Protein AF-A0A5J4VWN2-F1 (afdb_monomer)

Organism: NCBI:txid222440

Solvent-accessible surface area (backbone atoms only — not comparable to full-atom values): 5714 Å² total; per-residue (Å²): 136,84,78,81,80,77,84,80,82,57,85,84,65,76,55,65,50,55,50,52,52,50,53,38,63,65,41,84,50,75,90,70,28,59,50,73,75,60,53,69,70,38,67,34,78,76,36,72,64,52,60,68,70,53,48,69,69,56,49,65,56,44,49,54,55,55,49,51,49,54,53,55,68,72,55,79,71,84,75,96,68,91,82,79,92,79,131

InterPro domains:
  IPR011009 Protein kinase-like domain superfamily [SSF56112] (6-48)

Foldseek 3Di:
DDPQDADDDDPVDPDPQVVVLCRLCPHPPPVSRDDPVVSCPGCCVVDVVVVVVQDPVNVVVVCVVVVVVVVVVVPPDDDPDDDDDDD

Nearest PDB structures (foldseek):
  6qft-assembly1_A  TM=8.140E-01  e=3.605E+00  Homo sapiens
  6qhr-assembly1_A  TM=7.088E-01  e=3.605E+00  Homo sapiens
  8uso-assembly1_A  TM=4.799E-01  e=1.488E+00  Homo sapiens
  2x7f-assembly2_B  TM=5.741E-01  e=2.939E+00  Homo sapiens
  2x7f-assembly3_C  TM=5.738E-01  e=4.422E+00  Homo sapiens

Radius of gyration: 20.68 Å; Cα contacts (8 Å, |Δi|>4): 32; chains: 1; bounding box: 41×47×56 Å

Sequence (87 aa):
MNRTKFIERPPVIKDNHLWDLLSQLLDFDPNKRITSDQALQQPYFSSHEAISDISKEQLDHTSLAAIAQLERDSKGSNDIKSQPLHL

pLDDT: mean 73.88, std 18.61, range [38.31, 94.31]

Mean predicted aligned error: 13.63 Å

Structure (mmCIF, N/CA/C/O backbone):
data_AF-A0A5J4VWN2-F1
#
_entry.id   AF-A0A5J4VWN2-F1
#
loop_
_atom_site.group_PDB
_atom_site.id
_atom_site.type_symbol
_atom_site.label_atom_id
_atom_site.label_alt_id
_atom_site.label_comp_id
_atom_site.label_asym_id
_atom_site.label_entity_id
_atom_site.label_seq_id
_atom_site.pdbx_PDB_ins_code
_atom_site.Cartn_x
_atom_site.Cartn_y
_atom_site.Cartn_z
_atom_site.occupancy
_atom_site.B_iso_or_equiv
_atom_site.auth_seq_id
_atom_site.auth_comp_id
_atom_site.auth_asym_id
_atom_site.auth_atom_id
_atom_site.pdbx_PDB_model_num
ATOM 1 N N . MET A 1 1 ? -19.449 -4.593 19.601 1.00 39.34 1 MET A N 1
ATOM 2 C CA . MET A 1 1 ? -18.327 -5.440 19.142 1.00 39.34 1 MET A CA 1
ATOM 3 C C . MET A 1 1 ? -18.007 -5.079 17.702 1.00 39.34 1 MET A C 1
ATOM 5 O O . MET A 1 1 ? -18.739 -5.434 16.789 1.00 39.34 1 MET A O 1
ATOM 9 N N . ASN A 1 2 ? -16.963 -4.291 17.510 1.00 53.84 2 ASN A N 1
ATOM 10 C CA . ASN A 1 2 ? -16.451 -3.843 16.225 1.00 53.84 2 ASN A CA 1
ATOM 11 C C . ASN A 1 2 ? -15.633 -4.997 15.629 1.00 53.84 2 ASN A C 1
ATOM 13 O O . ASN A 1 2 ? -14.542 -5.289 16.105 1.00 53.84 2 ASN A O 1
ATOM 17 N N . ARG A 1 3 ? -16.190 -5.687 14.623 1.00 59.84 3 ARG A N 1
ATOM 18 C CA . ARG A 1 3 ? -15.456 -6.678 13.822 1.00 59.84 3 ARG A CA 1
ATOM 19 C C . ARG A 1 3 ? -14.286 -5.963 13.150 1.00 59.84 3 ARG A C 1
ATOM 21 O O . ARG A 1 3 ? -14.510 -5.121 12.281 1.00 59.84 3 ARG A O 1
ATOM 28 N N . THR A 1 4 ? -13.064 -6.282 13.557 1.00 63.00 4 THR A N 1
ATOM 29 C CA . THR A 1 4 ? -11.858 -5.903 12.823 1.00 63.00 4 THR A CA 1
ATOM 30 C C . THR A 1 4 ? -11.942 -6.549 11.446 1.00 63.00 4 THR A C 1
ATOM 32 O O . THR A 1 4 ? -11.967 -7.771 11.315 1.00 63.00 4 THR A O 1
ATOM 35 N N . LYS A 1 5 ? -12.098 -5.723 10.411 1.00 79.00 5 LYS A N 1
ATOM 36 C CA . LYS A 1 5 ? -12.036 -6.188 9.027 1.00 79.00 5 LYS A CA 1
ATOM 37 C C . LYS A 1 5 ? -10.559 -6.398 8.707 1.00 79.00 5 LYS A C 1
ATOM 39 O O . LYS A 1 5 ? -9.759 -5.504 8.956 1.00 79.00 5 LYS A O 1
ATOM 44 N N . PHE A 1 6 ? -10.207 -7.574 8.209 1.00 79.38 6 PHE A N 1
ATOM 45 C CA . PHE A 1 6 ? -8.866 -7.885 7.727 1.00 79.38 6 PHE A CA 1
ATOM 46 C C . PHE A 1 6 ? -8.985 -8.536 6.353 1.00 79.38 6 PHE A C 1
ATOM 48 O O . PHE A 1 6 ? -10.012 -9.136 6.030 1.00 79.38 6 PHE A O 1
ATOM 55 N N . ILE A 1 7 ? -7.951 -8.367 5.537 1.00 88.56 7 ILE A N 1
ATOM 56 C CA . ILE A 1 7 ? -7.849 -9.015 4.234 1.00 88.56 7 ILE A CA 1
ATOM 57 C C . ILE A 1 7 ? -6.989 -10.257 4.439 1.00 88.56 7 ILE A C 1
ATOM 59 O O . ILE A 1 7 ? -5.859 -10.160 4.912 1.00 88.56 7 ILE A O 1
ATOM 63 N N . GLU A 1 8 ? -7.534 -11.430 4.129 1.00 90.88 8 GLU A N 1
ATOM 64 C CA . GLU A 1 8 ? -6.747 -12.661 4.118 1.00 90.88 8 GLU A CA 1
ATOM 65 C C . GLU A 1 8 ? -5.810 -12.662 2.915 1.00 90.88 8 GLU A C 1
ATOM 67 O O . GLU A 1 8 ? -6.219 -12.329 1.801 1.00 90.88 8 GLU A O 1
ATOM 72 N N . ARG A 1 9 ? -4.552 -13.052 3.141 1.00 93.19 9 ARG A N 1
ATOM 73 C CA . ARG A 1 9 ? -3.549 -13.148 2.083 1.00 93.19 9 ARG A CA 1
ATOM 74 C C . ARG A 1 9 ? -3.961 -14.201 1.057 1.00 93.19 9 ARG A C 1
ATOM 76 O O . ARG A 1 9 ? -4.017 -15.383 1.405 1.00 93.19 9 ARG A O 1
ATOM 83 N N . PRO A 1 10 ? -4.168 -13.827 -0.216 1.00 92.62 10 PRO A N 1
ATOM 84 C CA . PRO A 1 10 ? -4.420 -14.801 -1.263 1.00 92.62 10 PRO A CA 1
ATOM 85 C C . PRO A 1 10 ? -3.205 -15.725 -1.452 1.00 92.62 10 PRO A C 1
ATOM 87 O O . PRO A 1 10 ? -2.076 -15.231 -1.511 1.00 92.62 10 PRO A O 1
ATOM 90 N N . PRO A 1 11 ? -3.397 -17.044 -1.641 1.00 92.88 11 PRO A N 1
ATOM 91 C CA . PRO A 1 11 ? -2.293 -18.000 -1.785 1.00 92.88 11 PRO A CA 1
ATOM 92 C C . PRO A 1 11 ? -1.453 -17.787 -3.056 1.00 92.88 11 PRO A C 1
ATOM 94 O O . PRO A 1 11 ? -0.344 -18.307 -3.160 1.00 92.88 11 PRO A O 1
ATOM 97 N N . VAL A 1 12 ? -1.964 -17.017 -4.025 1.00 92.56 12 VAL A N 1
ATOM 98 C CA . VAL A 1 12 ? -1.225 -16.620 -5.233 1.00 92.56 12 VAL 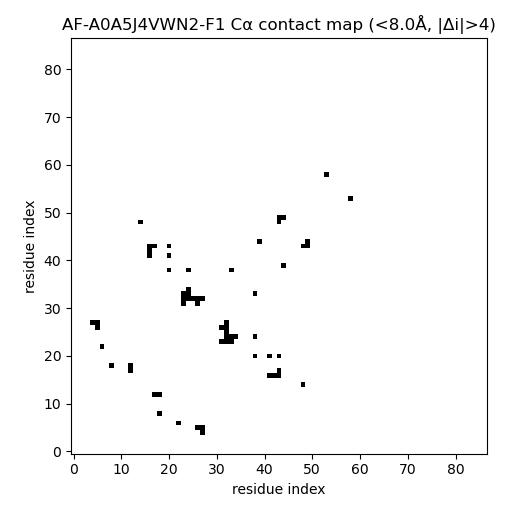A CA 1
ATOM 99 C C . VAL A 1 12 ? -0.085 -15.643 -4.924 1.00 92.56 12 VAL A C 1
ATOM 101 O O . VAL A 1 12 ? 0.936 -15.661 -5.607 1.00 92.56 12 VAL A O 1
ATOM 104 N N . ILE A 1 13 ? -0.214 -14.830 -3.869 1.00 90.44 13 ILE A N 1
ATOM 105 C CA . ILE A 1 13 ? 0.808 -13.857 -3.479 1.00 90.44 13 ILE A CA 1
ATOM 106 C C . ILE A 1 13 ? 1.842 -14.572 -2.613 1.00 90.44 13 ILE A C 1
ATOM 108 O O . ILE A 1 13 ? 1.612 -14.800 -1.426 1.00 90.44 13 ILE A O 1
ATOM 112 N N . LYS A 1 14 ? 2.992 -14.925 -3.190 1.00 89.62 14 LYS A N 1
ATOM 113 C CA . LYS A 1 14 ? 4.098 -15.603 -2.480 1.00 89.62 14 LYS A CA 1
ATOM 114 C C . LYS A 1 14 ? 5.132 -14.639 -1.904 1.00 89.62 14 LYS A C 1
ATOM 116 O O . LYS A 1 14 ? 5.743 -14.955 -0.887 1.00 89.62 14 LYS A O 1
ATOM 121 N N . ASP A 1 15 ? 5.266 -13.459 -2.497 1.00 89.06 15 ASP A N 1
ATOM 122 C CA . ASP A 1 15 ? 6.189 -12.436 -2.022 1.00 89.06 15 ASP A CA 1
ATOM 123 C C . ASP A 1 15 ? 5.674 -11.778 -0.729 1.00 89.06 15 ASP A C 1
ATOM 125 O O . ASP A 1 15 ? 4.512 -11.373 -0.627 1.00 89.06 15 ASP A O 1
ATOM 129 N N . ASN A 1 16 ? 6.534 -11.729 0.289 1.00 91.31 16 ASN A N 1
ATOM 130 C CA . ASN A 1 16 ? 6.188 -11.172 1.595 1.00 91.31 16 ASN A CA 1
ATOM 131 C C . ASN A 1 16 ? 6.210 -9.640 1.602 1.00 91.31 16 ASN A C 1
ATOM 133 O O . ASN A 1 16 ? 5.380 -9.048 2.283 1.00 91.31 16 ASN A O 1
ATOM 137 N N . HIS A 1 17 ? 7.111 -9.009 0.848 1.00 91.62 17 HIS A N 1
ATOM 138 C CA . HIS A 1 17 ? 7.211 -7.552 0.759 1.00 91.62 17 HIS A CA 1
ATOM 139 C C . HIS A 1 17 ? 6.018 -6.961 -0.001 1.00 91.62 17 HIS A C 1
ATOM 141 O O . HIS A 1 17 ? 5.461 -5.950 0.420 1.00 91.62 17 HIS A O 1
ATOM 147 N N . LEU A 1 18 ? 5.572 -7.627 -1.069 1.00 91.81 18 LEU A N 1
ATOM 148 C CA . LEU A 1 18 ? 4.358 -7.287 -1.804 1.00 91.81 18 LEU A CA 1
ATOM 149 C C . LEU A 1 18 ? 3.136 -7.358 -0.891 1.00 91.81 18 LEU A C 1
ATOM 151 O O . LEU A 1 18 ? 2.323 -6.436 -0.853 1.00 91.81 18 LEU A O 1
ATOM 155 N N . TRP A 1 19 ? 2.997 -8.455 -0.143 1.00 94.19 19 TRP A N 1
ATOM 156 C CA . TRP A 1 19 ? 1.866 -8.603 0.764 1.00 94.19 19 TRP A CA 1
ATOM 157 C C . TRP A 1 19 ? 1.882 -7.563 1.889 1.00 94.19 19 TRP A C 1
ATOM 159 O O . TRP A 1 19 ? 0.829 -7.026 2.235 1.00 94.19 19 TRP A O 1
ATOM 169 N N . ASP A 1 20 ? 3.056 -7.267 2.443 1.00 92.94 20 ASP A N 1
ATOM 170 C CA . ASP A 1 20 ? 3.211 -6.261 3.492 1.00 92.94 20 ASP A CA 1
ATOM 171 C C . ASP A 1 20 ? 2.812 -4.861 2.994 1.00 92.94 20 ASP A C 1
ATOM 173 O O . ASP A 1 20 ? 1.992 -4.188 3.624 1.00 92.94 20 ASP A O 1
ATOM 177 N N . LEU A 1 21 ? 3.267 -4.480 1.794 1.00 94.06 21 LEU A N 1
ATOM 178 C CA . LEU A 1 21 ? 2.861 -3.240 1.128 1.00 94.06 21 LEU A CA 1
ATOM 179 C C . LEU A 1 21 ? 1.338 -3.174 0.921 1.00 94.06 21 LEU A C 1
ATOM 181 O O . LEU A 1 21 ? 0.699 -2.182 1.281 1.00 94.06 21 LEU A O 1
ATOM 185 N N . LEU A 1 22 ? 0.739 -4.225 0.350 1.00 94.06 22 LEU A N 1
ATOM 186 C CA . LEU A 1 22 ? -0.704 -4.271 0.089 1.00 94.06 22 LEU A CA 1
ATOM 187 C C . LEU A 1 22 ? -1.524 -4.206 1.381 1.00 94.06 22 LEU A C 1
ATOM 189 O O . LEU A 1 22 ? -2.556 -3.536 1.413 1.00 94.06 22 LEU A O 1
ATOM 193 N N . SER A 1 23 ? -1.058 -4.860 2.4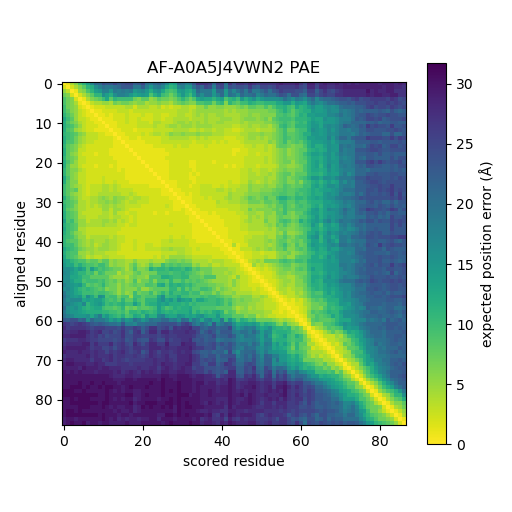46 1.00 92.94 23 SER A N 1
ATOM 194 C CA . SER A 1 23 ? -1.723 -4.848 3.753 1.00 92.94 23 SER A CA 1
ATOM 195 C C . SER A 1 23 ? -1.772 -3.440 4.346 1.00 92.94 23 SER A C 1
ATOM 197 O O . SER A 1 23 ? -2.803 -3.040 4.884 1.00 92.94 23 SER A O 1
ATOM 199 N N . GLN A 1 24 ? -0.693 -2.668 4.198 1.00 92.88 24 GLN A N 1
ATOM 200 C CA . GLN A 1 24 ? -0.611 -1.286 4.678 1.00 92.88 24 GLN A CA 1
ATOM 201 C C . GLN A 1 24 ? -1.403 -0.297 3.797 1.00 92.88 24 GLN A C 1
ATOM 203 O O . GLN A 1 24 ? -2.002 0.652 4.309 1.00 92.88 24 GLN A O 1
ATOM 208 N N . LEU A 1 25 ? -1.453 -0.515 2.475 1.00 94.31 25 LEU A N 1
ATOM 209 C CA . LEU A 1 25 ? -2.237 0.310 1.539 1.00 94.31 25 LEU A CA 1
ATOM 210 C C . LEU A 1 25 ? -3.748 0.083 1.656 1.00 94.31 25 LEU A C 1
ATOM 212 O O . LEU A 1 25 ? -4.538 1.013 1.473 1.00 94.31 25 LEU A O 1
ATOM 216 N N . LEU A 1 26 ? -4.159 -1.152 1.937 1.00 92.94 26 LEU A N 1
ATOM 217 C CA . LEU A 1 26 ? -5.562 -1.558 1.997 1.00 92.94 26 LEU A CA 1
ATOM 218 C C . LEU A 1 26 ? -6.104 -1.619 3.432 1.00 92.94 26 LEU A C 1
ATOM 220 O O . LEU A 1 26 ? -7.140 -2.246 3.667 1.00 92.94 26 LEU A O 1
ATOM 224 N N . ASP A 1 27 ? -5.451 -0.940 4.383 1.00 90.88 27 ASP A N 1
ATOM 225 C CA . ASP A 1 27 ? -5.974 -0.814 5.743 1.00 90.88 27 ASP A CA 1
ATOM 226 C C . ASP A 1 27 ? -7.364 -0.142 5.717 1.00 90.88 27 ASP A C 1
ATOM 228 O O . ASP A 1 27 ? -7.623 0.837 4.995 1.00 90.88 27 ASP A O 1
ATOM 232 N N . PHE A 1 28 ? -8.287 -0.714 6.490 1.00 88.38 28 PHE A N 1
ATOM 233 C CA . PHE A 1 28 ? -9.664 -0.248 6.610 1.00 88.38 28 PHE A CA 1
ATOM 234 C C . PHE A 1 28 ? -9.782 1.020 7.457 1.00 88.38 28 PHE A C 1
ATOM 236 O O . PHE A 1 28 ? -10.770 1.739 7.299 1.00 88.38 28 PHE A O 1
ATOM 243 N N . ASP A 1 29 ? -8.821 1.284 8.346 1.00 90.12 29 ASP A N 1
ATOM 244 C CA . ASP A 1 29 ? -8.721 2.535 9.093 1.00 90.12 29 ASP A CA 1
ATOM 245 C C . ASP A 1 29 ? -7.943 3.567 8.256 1.00 90.12 29 ASP A C 1
ATOM 247 O O . ASP A 1 29 ? -6.730 3.426 8.072 1.00 90.12 29 ASP A O 1
ATOM 251 N N . PRO A 1 30 ? -8.596 4.634 7.754 1.00 89.38 30 PRO A N 1
ATOM 252 C CA . PRO A 1 30 ? -7.928 5.638 6.930 1.00 89.38 30 PRO A CA 1
ATOM 253 C C . PRO A 1 30 ? -6.769 6.338 7.642 1.00 89.38 30 PRO A C 1
ATOM 255 O O . PRO A 1 30 ? -5.862 6.816 6.972 1.00 89.38 30 PRO A O 1
ATOM 258 N N . ASN A 1 31 ? -6.781 6.389 8.979 1.00 90.69 31 ASN A N 1
ATOM 259 C CA . ASN A 1 31 ? -5.708 7.019 9.752 1.00 90.69 31 ASN A CA 1
ATOM 260 C C . ASN A 1 31 ? -4.468 6.126 9.883 1.00 90.69 31 ASN A C 1
ATOM 262 O O . ASN A 1 31 ? -3.404 6.617 10.251 1.00 90.69 31 ASN A O 1
ATOM 266 N N . LYS A 1 32 ? -4.607 4.819 9.628 1.00 90.00 32 LYS A N 1
ATOM 267 C CA . LYS A 1 32 ? -3.503 3.847 9.654 1.00 90.00 32 LYS A CA 1
ATOM 268 C C . LYS A 1 32 ? -2.976 3.513 8.267 1.00 90.00 32 LYS A C 1
ATOM 270 O O . LYS A 1 32 ? -1.878 2.980 8.152 1.00 90.00 32 LYS A O 1
ATOM 275 N N . ARG A 1 33 ? -3.749 3.833 7.227 1.00 93.94 33 ARG A N 1
ATOM 276 C CA . ARG A 1 33 ? -3.332 3.678 5.839 1.00 93.94 33 ARG A CA 1
ATOM 277 C C . ARG A 1 33 ? -2.107 4.542 5.565 1.00 93.94 33 ARG A C 1
ATOM 279 O O . ARG A 1 33 ? -2.124 5.748 5.812 1.00 93.94 33 ARG A O 1
ATOM 286 N N . ILE A 1 34 ? -1.067 3.922 5.020 1.00 94.06 34 ILE A N 1
ATOM 287 C CA . ILE A 1 34 ? 0.154 4.637 4.649 1.00 94.06 34 ILE A CA 1
ATOM 288 C C . ILE A 1 34 ? -0.113 5.636 3.519 1.00 94.06 34 ILE A C 1
ATOM 290 O O . ILE A 1 34 ? -0.969 5.418 2.655 1.00 94.06 34 ILE A O 1
ATOM 294 N N . THR A 1 35 ? 0.630 6.740 3.516 1.00 94.31 35 THR A N 1
ATOM 295 C CA . THR A 1 35 ? 0.572 7.721 2.427 1.00 94.31 35 THR A CA 1
ATOM 296 C C . THR A 1 35 ? 1.319 7.216 1.193 1.00 94.31 35 THR A C 1
ATOM 298 O O . THR A 1 35 ? 2.144 6.305 1.276 1.00 94.31 35 THR A O 1
ATOM 301 N N . SER A 1 36 ? 1.075 7.842 0.039 1.00 91.38 36 SER A N 1
ATOM 302 C CA . SER A 1 36 ? 1.805 7.524 -1.195 1.00 91.38 36 SER A CA 1
ATOM 303 C C . SER A 1 36 ? 3.321 7.674 -1.028 1.00 91.38 36 SER A C 1
ATOM 305 O O . SER A 1 36 ? 4.070 6.808 -1.469 1.00 91.38 36 SER A O 1
ATOM 307 N N . ASP A 1 37 ? 3.775 8.720 -0.331 1.00 92.56 37 ASP A N 1
ATOM 308 C CA . ASP A 1 37 ? 5.203 8.955 -0.094 1.00 92.56 37 ASP A CA 1
ATOM 309 C C . ASP A 1 37 ? 5.824 7.851 0.768 1.00 92.56 37 ASP A C 1
ATOM 311 O O . ASP A 1 37 ? 6.924 7.388 0.483 1.00 92.56 37 ASP A O 1
ATOM 315 N N . GLN A 1 38 ? 5.104 7.384 1.794 1.00 92.06 38 GLN A N 1
ATOM 316 C CA . GLN 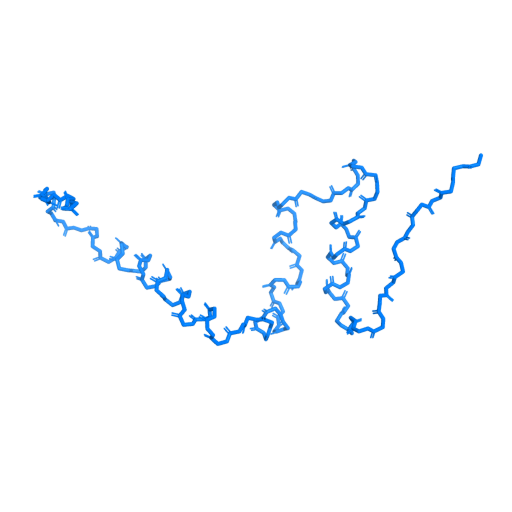A 1 38 ? 5.545 6.275 2.644 1.00 92.06 38 GLN A CA 1
ATOM 317 C C . GLN A 1 38 ? 5.546 4.941 1.892 1.00 92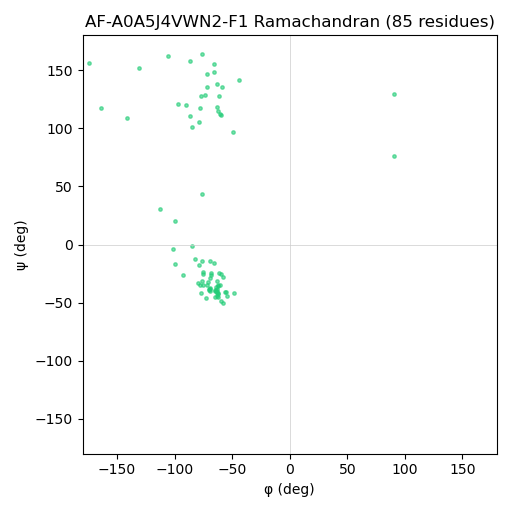.06 38 GLN A C 1
ATOM 319 O O . GLN A 1 38 ? 6.453 4.132 2.085 1.00 92.06 38 GLN A O 1
ATOM 324 N N . ALA A 1 39 ? 4.559 4.720 1.021 1.00 91.94 39 ALA A N 1
ATOM 325 C CA . ALA A 1 39 ? 4.473 3.524 0.192 1.00 91.94 39 ALA A CA 1
ATOM 326 C C . ALA A 1 39 ? 5.669 3.411 -0.760 1.00 91.94 39 ALA A C 1
ATOM 328 O O . ALA A 1 39 ? 6.246 2.335 -0.878 1.00 91.94 39 ALA A O 1
ATOM 329 N N . LEU A 1 40 ? 6.098 4.520 -1.371 1.00 88.44 40 LEU A N 1
ATOM 330 C CA . LEU A 1 40 ? 7.267 4.547 -2.259 1.00 88.44 40 LEU A CA 1
ATOM 331 C C . LEU A 1 40 ? 8.577 4.153 -1.559 1.00 88.44 40 LEU A C 1
ATOM 333 O O . LEU A 1 40 ? 9.497 3.686 -2.223 1.00 88.44 40 LEU A O 1
ATOM 337 N N . GLN A 1 41 ? 8.664 4.310 -0.235 1.00 89.19 41 GLN A N 1
ATOM 338 C CA . GLN A 1 41 ? 9.835 3.904 0.553 1.00 89.19 41 GLN A CA 1
ATOM 339 C C . GLN A 1 41 ? 9.807 2.423 0.970 1.00 89.19 41 GLN A C 1
ATOM 341 O O . GLN A 1 41 ? 10.725 1.963 1.649 1.00 89.19 41 GLN A O 1
ATOM 346 N N . GLN A 1 42 ? 8.759 1.667 0.625 1.00 90.75 42 GLN A N 1
ATOM 347 C CA . GLN A 1 42 ? 8.643 0.267 1.032 1.00 90.75 42 GLN A CA 1
ATOM 348 C C . GLN A 1 42 ? 9.635 -0.636 0.274 1.00 90.75 42 GLN A C 1
ATOM 350 O O . GLN A 1 42 ? 9.876 -0.424 -0.919 1.00 90.75 42 GLN A O 1
ATOM 355 N N . PRO A 1 43 ? 10.156 -1.704 0.915 1.00 87.88 43 PRO A N 1
ATOM 356 C CA . PRO A 1 43 ? 11.171 -2.581 0.325 1.00 87.88 43 PRO A CA 1
ATOM 357 C C . PRO A 1 43 ? 10.767 -3.236 -0.997 1.00 87.88 43 PRO A C 1
ATOM 359 O O . PRO A 1 43 ? 11.639 -3.514 -1.815 1.00 87.88 43 PRO A O 1
ATOM 362 N N . TYR A 1 44 ? 9.466 -3.455 -1.222 1.00 88.50 44 TYR A N 1
ATOM 363 C CA . TYR A 1 44 ? 8.956 -4.064 -2.453 1.00 88.50 44 TYR A CA 1
ATOM 364 C C . TYR A 1 44 ? 9.429 -3.313 -3.704 1.00 88.50 44 TYR A C 1
ATOM 366 O O . TYR A 1 44 ? 9.935 -3.934 -4.629 1.00 88.50 44 TYR A O 1
ATOM 374 N N . PHE A 1 45 ? 9.390 -1.977 -3.712 1.00 82.94 45 PHE A N 1
ATOM 375 C CA . PHE A 1 45 ? 9.824 -1.193 -4.877 1.00 82.94 45 PHE A CA 1
ATOM 376 C C . PHE A 1 45 ? 11.338 -1.239 -5.136 1.00 82.94 45 PHE A C 1
ATOM 378 O O . PHE A 1 45 ? 11.783 -0.847 -6.211 1.00 82.94 45 PHE A O 1
ATOM 385 N N . SER A 1 46 ? 12.130 -1.717 -4.171 1.00 79.50 46 SER A N 1
ATOM 386 C CA . SER A 1 46 ? 13.575 -1.943 -4.323 1.00 79.50 46 SER A CA 1
ATOM 387 C C . SER A 1 46 ? 13.930 -3.417 -4.554 1.00 79.50 46 SER A C 1
ATOM 389 O O . SER A 1 46 ? 15.109 -3.738 -4.720 1.00 79.50 46 SER A O 1
ATOM 391 N N . SER A 1 47 ? 12.951 -4.326 -4.519 1.00 77.62 47 SER A N 1
ATOM 392 C CA . SER A 1 47 ? 13.187 -5.760 -4.658 1.00 77.62 47 SER A CA 1
ATOM 393 C C . SER A 1 47 ? 13.207 -6.187 -6.130 1.00 77.62 47 SER A C 1
ATOM 395 O O . SER A 1 47 ? 12.695 -5.499 -7.017 1.00 77.62 47 SER A O 1
ATOM 397 N N . HIS A 1 48 ? 13.836 -7.330 -6.415 1.00 73.94 48 HIS A N 1
ATOM 398 C CA . HIS A 1 48 ? 13.945 -7.835 -7.789 1.00 73.94 48 HIS A CA 1
ATOM 399 C C . HIS A 1 48 ? 12.579 -8.280 -8.329 1.00 73.94 48 HIS A C 1
ATOM 401 O O . HIS A 1 48 ? 12.352 -8.257 -9.538 1.00 73.94 48 HIS A O 1
ATOM 407 N N . GLU A 1 49 ? 11.662 -8.640 -7.434 1.00 75.06 49 GLU A N 1
ATOM 408 C CA . GLU A 1 49 ? 10.298 -9.042 -7.751 1.00 75.06 49 GLU A CA 1
ATOM 409 C C . GLU A 1 49 ? 9.515 -7.899 -8.406 1.00 75.06 49 GLU A C 1
ATOM 411 O O . GLU A 1 49 ? 8.875 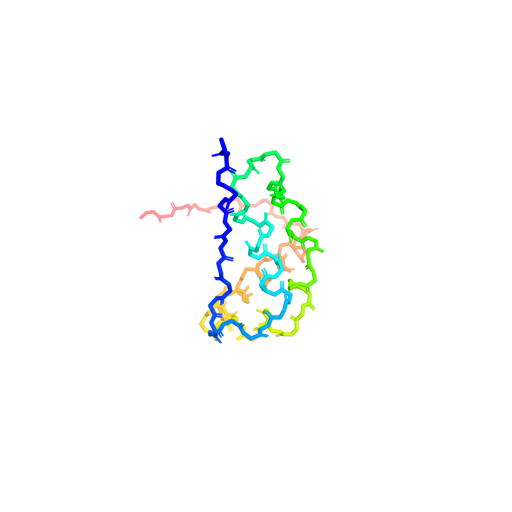-8.122 -9.433 1.00 75.06 49 GLU A O 1
ATOM 416 N N . ALA A 1 50 ? 9.662 -6.660 -7.923 1.00 74.44 50 ALA A N 1
ATOM 417 C CA . ALA A 1 50 ? 9.030 -5.502 -8.557 1.00 74.44 50 ALA A CA 1
ATOM 418 C C . ALA A 1 50 ? 9.527 -5.270 -9.990 1.00 74.44 50 ALA A C 1
ATOM 420 O O . ALA A 1 50 ? 8.749 -4.878 -10.855 1.00 74.44 50 ALA A O 1
ATOM 421 N N . ILE A 1 51 ? 10.803 -5.555 -10.267 1.00 73.00 51 ILE A N 1
ATOM 422 C CA . ILE A 1 51 ? 11.357 -5.484 -11.626 1.00 73.00 51 ILE A CA 1
ATOM 423 C C . ILE A 1 51 ? 10.792 -6.620 -12.488 1.00 73.00 51 ILE A C 1
ATOM 425 O O . ILE A 1 51 ? 10.486 -6.400 -13.657 1.00 73.00 51 ILE A O 1
ATOM 429 N N . SER A 1 52 ? 10.623 -7.821 -11.923 1.00 75.50 52 SER A N 1
ATOM 430 C CA . SER A 1 52 ? 10.047 -8.963 -12.646 1.00 75.50 52 SER A CA 1
ATOM 431 C C . SER A 1 52 ? 8.561 -8.809 -12.981 1.00 75.50 52 SER A C 1
ATOM 433 O O . SER A 1 52 ? 8.105 -9.383 -13.969 1.00 75.50 52 SER A O 1
ATOM 435 N N . ASP A 1 53 ? 7.827 -8.014 -12.200 1.00 74.81 53 ASP A N 1
ATOM 436 C CA . ASP A 1 53 ? 6.408 -7.725 -12.428 1.00 74.81 53 ASP A CA 1
ATOM 437 C C . ASP A 1 53 ? 6.189 -6.714 -13.573 1.00 74.81 53 ASP A C 1
ATOM 439 O O . ASP A 1 53 ? 5.075 -6.584 -14.089 1.00 74.81 53 ASP A O 1
ATOM 443 N N . ILE A 1 54 ? 7.244 -6.017 -14.015 1.00 76.25 54 ILE A N 1
ATOM 444 C CA . ILE A 1 54 ? 7.203 -5.130 -15.181 1.00 76.25 54 ILE A CA 1
ATOM 445 C C . ILE A 1 54 ? 7.266 -5.985 -16.447 1.00 76.25 54 ILE A C 1
ATOM 447 O O . ILE A 1 54 ? 8.257 -6.661 -16.731 1.00 76.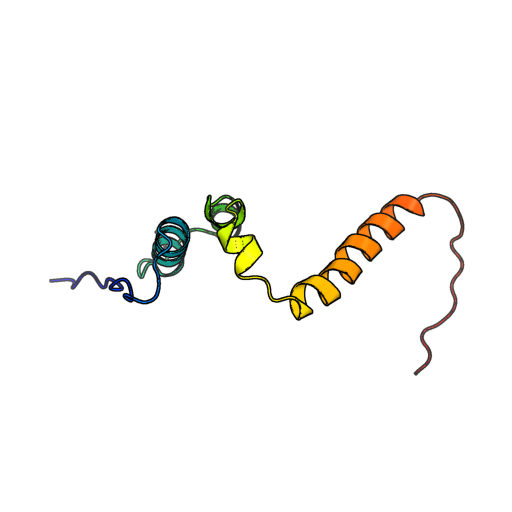25 54 ILE A O 1
ATOM 451 N N . SER A 1 55 ? 6.210 -5.931 -17.256 1.00 78.12 55 SER A N 1
ATOM 452 C CA . SER A 1 55 ? 6.203 -6.611 -18.551 1.00 78.12 55 SER A CA 1
ATOM 453 C C . SER A 1 55 ? 7.228 -6.003 -19.511 1.00 78.12 55 SER A C 1
ATOM 455 O O . SER A 1 55 ? 7.571 -4.822 -19.440 1.00 78.12 55 SER A O 1
ATOM 457 N N . LYS A 1 56 ? 7.677 -6.802 -20.483 1.00 74.81 56 LYS A N 1
ATOM 458 C CA . LYS A 1 56 ? 8.585 -6.330 -21.534 1.00 74.81 56 LYS A CA 1
ATOM 459 C C . LYS A 1 56 ? 8.019 -5.119 -22.287 1.00 74.81 56 LYS A C 1
ATOM 461 O O . LYS A 1 56 ? 8.745 -4.168 -22.528 1.00 74.81 56 LYS A O 1
ATOM 466 N N . GLU A 1 57 ? 6.720 -5.121 -22.578 1.00 78.00 57 GLU A N 1
ATOM 467 C CA . GLU A 1 57 ? 6.035 -3.998 -23.231 1.00 78.00 57 GLU A CA 1
ATOM 468 C C . GLU A 1 57 ? 6.095 -2.724 -22.375 1.00 78.00 57 GLU A C 1
ATOM 470 O O . GLU A 1 57 ? 6.395 -1.642 -22.877 1.00 78.00 57 GLU A O 1
ATOM 475 N N . GLN A 1 58 ? 5.891 -2.842 -21.059 1.00 73.50 58 GLN A N 1
ATOM 476 C CA . GLN A 1 58 ? 6.037 -1.711 -20.142 1.00 73.50 58 GLN A CA 1
ATOM 477 C C . GLN A 1 58 ? 7.481 -1.210 -20.082 1.00 73.50 58 GLN A C 1
ATOM 479 O O . GLN A 1 58 ? 7.694 0.001 -20.052 1.00 73.50 58 GLN A O 1
ATOM 484 N N . LEU A 1 59 ? 8.471 -2.104 -20.099 1.00 70.81 59 LEU A N 1
ATOM 485 C CA . LEU A 1 59 ? 9.883 -1.722 -20.134 1.00 70.81 59 LEU A CA 1
ATOM 486 C C . LEU A 1 59 ? 10.241 -0.995 -21.438 1.00 70.81 59 LEU A C 1
ATOM 488 O O . LEU A 1 59 ? 10.867 0.065 -21.394 1.00 70.81 59 LEU A O 1
ATOM 492 N N . ASP A 1 60 ? 9.788 -1.517 -22.578 1.00 70.38 60 ASP A N 1
ATOM 493 C CA . ASP A 1 60 ? 10.019 -0.937 -23.904 1.00 70.38 60 ASP A CA 1
ATOM 494 C C . ASP A 1 60 ? 9.412 0.480 -24.004 1.00 70.38 60 ASP A C 1
ATOM 496 O O . ASP A 1 60 ? 10.013 1.383 -24.589 1.00 70.38 60 ASP A O 1
ATOM 500 N N . HIS A 1 61 ? 8.271 0.720 -23.348 1.00 65.38 61 HIS A N 1
ATOM 501 C CA . HIS A 1 61 ? 7.632 2.039 -23.270 1.00 65.38 61 HIS A CA 1
ATOM 502 C C . HIS A 1 61 ? 8.285 2.966 -22.225 1.00 65.38 61 HIS A C 1
ATOM 504 O O . HIS A 1 61 ? 8.346 4.181 -22.423 1.00 65.38 61 HIS A O 1
ATOM 510 N N . THR A 1 62 ? 8.799 2.416 -21.119 1.00 59.19 62 THR A N 1
ATOM 511 C CA . THR A 1 62 ? 9.443 3.185 -20.032 1.00 59.19 62 THR A CA 1
ATOM 512 C C . THR A 1 62 ? 10.849 3.639 -20.412 1.00 59.19 62 THR A C 1
ATOM 514 O O . THR A 1 62 ? 11.264 4.734 -20.029 1.00 59.19 62 THR A O 1
ATOM 517 N N . SER A 1 63 ? 11.547 2.852 -21.239 1.00 57.56 63 SER A N 1
ATOM 518 C CA . SER A 1 63 ? 12.795 3.251 -21.895 1.00 57.56 63 SER A CA 1
ATOM 519 C C . SER A 1 63 ? 12.644 4.622 -22.557 1.00 57.56 63 SER A C 1
ATOM 521 O O . SER A 1 63 ? 13.476 5.498 -22.361 1.00 57.56 63 SER A O 1
ATOM 523 N N . LEU A 1 64 ? 11.510 4.883 -23.212 1.00 53.59 64 LEU A N 1
ATOM 524 C CA . LEU A 1 64 ? 11.223 6.167 -23.851 1.00 53.59 64 LEU A CA 1
ATOM 525 C C . LEU A 1 64 ? 11.134 7.337 -22.853 1.00 53.59 64 LEU A C 1
ATOM 527 O O . LEU A 1 64 ? 11.600 8.428 -23.163 1.00 53.59 64 LEU A O 1
ATOM 531 N N . ALA A 1 65 ? 10.588 7.123 -21.651 1.00 56.28 65 ALA A N 1
ATOM 532 C CA . ALA A 1 65 ? 10.452 8.161 -20.624 1.00 56.28 65 ALA A CA 1
ATOM 533 C C . ALA A 1 65 ? 11.777 8.455 -19.898 1.00 56.28 65 ALA A C 1
ATOM 535 O O . ALA A 1 65 ? 12.112 9.622 -19.688 1.00 56.28 65 ALA A O 1
ATOM 536 N N . ALA A 1 66 ? 12.549 7.413 -19.571 1.00 58.31 66 ALA A N 1
ATOM 537 C CA . ALA A 1 66 ? 13.879 7.551 -18.977 1.00 58.31 66 ALA A CA 1
ATOM 538 C C . ALA A 1 66 ? 14.892 8.131 -19.984 1.00 58.31 66 ALA A C 1
ATOM 540 O O . ALA A 1 66 ? 15.662 9.022 -19.632 1.00 58.31 66 ALA A O 1
ATOM 541 N N . ILE A 1 67 ? 14.842 7.705 -21.255 1.00 55.47 67 ILE A N 1
ATOM 542 C CA . ILE A 1 67 ? 15.627 8.298 -22.350 1.00 55.47 67 ILE A CA 1
ATOM 543 C C . ILE A 1 67 ? 15.215 9.758 -22.561 1.00 55.47 67 ILE A C 1
ATOM 545 O O . ILE A 1 67 ? 16.088 10.614 -22.638 1.00 55.47 67 ILE A O 1
ATOM 549 N N . ALA A 1 68 ? 13.917 10.082 -22.573 1.00 56.25 68 ALA A N 1
ATOM 550 C CA . ALA A 1 68 ? 13.458 11.465 -22.720 1.00 56.25 68 ALA A CA 1
ATOM 551 C C . ALA A 1 68 ? 13.896 12.375 -21.558 1.00 56.25 68 ALA A C 1
ATOM 553 O O . ALA A 1 68 ? 14.121 13.564 -21.776 1.00 56.25 68 ALA A O 1
ATOM 554 N N . GLN A 1 69 ? 14.034 11.846 -20.337 1.00 57.59 69 GLN A N 1
ATOM 555 C CA . GLN A 1 69 ? 14.593 12.581 -19.194 1.00 57.59 69 GLN A CA 1
ATOM 556 C C . GLN A 1 69 ? 16.110 12.774 -19.336 1.00 57.59 69 GLN A C 1
ATOM 558 O O . GLN A 1 69 ? 16.586 13.902 -19.221 1.00 57.59 69 GLN A O 1
ATOM 563 N N . LEU A 1 70 ? 16.851 11.723 -19.707 1.00 54.88 70 LEU A N 1
ATOM 564 C CA . LEU A 1 70 ? 18.296 11.799 -19.966 1.00 54.88 70 LEU A CA 1
ATOM 565 C C . LEU A 1 70 ? 18.641 12.735 -21.143 1.00 54.88 70 LEU A C 1
ATOM 567 O O . LEU A 1 70 ? 19.644 13.451 -21.103 1.00 54.88 70 LEU A O 1
ATOM 571 N N . GLU A 1 71 ? 17.800 12.784 -22.180 1.00 55.84 71 GLU A N 1
ATOM 572 C CA . GLU A 1 71 ? 17.946 13.713 -23.308 1.00 55.84 71 GLU A CA 1
ATOM 573 C C . GLU A 1 71 ? 17.631 15.164 -22.924 1.00 55.84 71 GLU A C 1
ATOM 575 O O . GLU A 1 71 ? 18.250 16.089 -23.461 1.00 55.84 71 GLU A O 1
ATOM 580 N N . ARG A 1 72 ? 16.700 15.383 -21.985 1.00 52.88 72 ARG A N 1
ATOM 581 C CA . ARG A 1 72 ? 16.354 16.721 -21.480 1.00 52.88 72 ARG A CA 1
ATOM 582 C C . ARG A 1 72 ? 17.488 17.315 -20.646 1.00 52.88 72 ARG A C 1
ATOM 584 O O . ARG A 1 72 ? 17.788 18.497 -20.800 1.00 52.88 72 ARG A O 1
ATOM 591 N N . ASP A 1 73 ? 18.163 16.482 -19.860 1.00 52.53 73 ASP A N 1
ATOM 592 C CA . ASP A 1 73 ? 19.321 16.883 -19.053 1.00 52.53 73 ASP A CA 1
ATOM 593 C C . ASP A 1 73 ? 20.587 17.075 -19.910 1.00 52.53 73 ASP A C 1
ATOM 595 O O . ASP A 1 73 ? 21.446 17.897 -19.589 1.00 52.53 73 ASP A O 1
ATOM 599 N N . SER A 1 74 ? 20.671 16.402 -21.065 1.00 54.38 74 SER A N 1
ATOM 600 C CA . SER A 1 74 ? 21.783 16.545 -22.021 1.00 54.38 74 SER A CA 1
ATOM 601 C C . SER A 1 74 ? 21.658 17.759 -22.960 1.00 54.38 74 SER A C 1
ATOM 603 O O . SER A 1 74 ? 22.629 18.116 -23.627 1.00 54.38 74 SER A O 1
ATOM 605 N N . LYS A 1 75 ? 20.492 18.422 -23.026 1.00 51.72 75 LYS A N 1
ATOM 606 C CA . LYS A 1 75 ? 20.240 19.620 -23.862 1.00 51.72 75 LYS A CA 1
ATOM 607 C C . LYS A 1 75 ? 20.004 20.896 -23.047 1.00 51.72 75 LYS A C 1
ATOM 609 O O . LYS A 1 75 ? 19.334 21.824 -23.492 1.00 51.72 75 LYS A O 1
ATOM 614 N N . GLY A 1 76 ? 20.628 20.990 -21.876 1.00 48.53 76 GLY A N 1
ATOM 615 C CA . GLY A 1 76 ? 20.770 22.231 -21.114 1.00 48.53 76 GLY A CA 1
ATOM 616 C C . GLY A 1 76 ? 21.836 23.183 -21.672 1.00 48.53 76 GLY A C 1
ATOM 617 O O . GLY A 1 76 ? 22.629 23.713 -20.903 1.00 48.53 76 GLY A O 1
ATOM 618 N N . SER A 1 77 ? 21.910 23.395 -22.989 1.00 47.56 77 SER A N 1
ATOM 619 C CA . SER A 1 77 ? 22.571 24.574 -23.556 1.00 47.56 77 SER A CA 1
ATOM 620 C C . SER A 1 77 ? 22.157 24.756 -25.013 1.00 47.56 77 SER A C 1
ATOM 622 O O . SER A 1 77 ? 22.479 23.940 -25.872 1.00 47.56 77 SER A O 1
ATOM 624 N N . ASN A 1 78 ? 21.502 25.888 -25.249 1.00 43.41 78 ASN A N 1
ATOM 625 C CA . ASN A 1 78 ? 21.221 26.52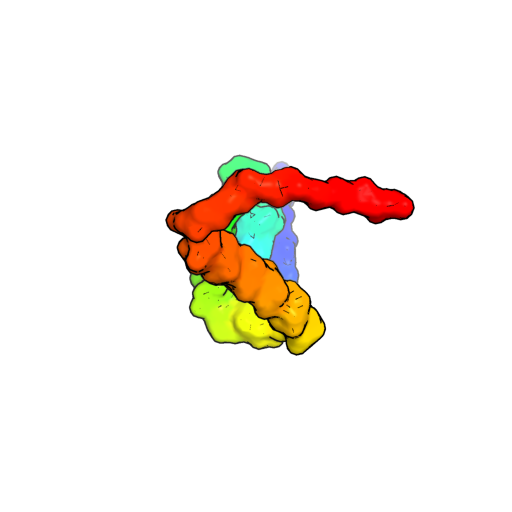7 -26.528 1.00 43.41 78 ASN A CA 1
ATOM 626 C C . ASN A 1 78 ? 19.910 26.145 -27.231 1.00 43.41 78 ASN A C 1
ATOM 628 O O . ASN A 1 78 ? 19.584 24.992 -27.486 1.00 43.41 78 ASN A O 1
ATOM 632 N N . ASP A 1 79 ? 19.221 27.229 -27.583 1.00 40.53 79 ASP A N 1
ATOM 633 C CA . ASP A 1 79 ? 18.158 27.352 -28.572 1.00 40.53 79 ASP A CA 1
ATOM 634 C C . ASP A 1 79 ? 16.724 27.143 -28.084 1.00 40.53 79 ASP A C 1
ATOM 636 O O . ASP A 1 79 ? 15.997 26.206 -28.410 1.00 40.53 79 ASP A O 1
ATOM 640 N N . ILE A 1 80 ? 16.264 28.202 -27.412 1.00 51.19 80 ILE A N 1
ATOM 641 C CA . ILE A 1 80 ? 14.931 28.756 -27.642 1.00 51.19 80 ILE A CA 1
ATOM 642 C C . ILE A 1 80 ? 14.750 28.936 -29.160 1.00 51.19 80 ILE A C 1
ATOM 644 O O . ILE A 1 80 ? 15.132 29.959 -29.726 1.00 51.19 80 ILE A O 1
ATOM 648 N N . LYS A 1 81 ? 14.118 27.974 -29.833 1.00 40.72 81 LYS A N 1
ATOM 649 C CA . LYS A 1 81 ? 13.398 28.266 -31.072 1.00 40.72 81 LYS A CA 1
ATOM 650 C C . LYS A 1 81 ? 12.113 27.456 -31.148 1.00 40.72 81 LYS A C 1
ATOM 652 O O . LYS A 1 81 ? 12.104 26.246 -31.331 1.00 40.72 81 LYS A O 1
ATOM 657 N N . SER A 1 82 ? 11.023 28.200 -30.990 1.00 51.16 82 SER A N 1
ATOM 658 C CA . SER A 1 82 ? 9.662 27.821 -31.361 1.00 51.16 82 SER A CA 1
ATOM 659 C C . SER A 1 82 ? 9.610 27.168 -32.742 1.00 51.16 82 SER A C 1
ATOM 661 O O . SER A 1 82 ? 10.261 27.690 -33.645 1.00 51.16 82 SER A O 1
ATOM 663 N N . GLN A 1 83 ? 8.765 26.141 -32.918 1.00 43.28 83 GLN A N 1
ATOM 664 C CA . GLN A 1 83 ? 7.887 25.933 -34.090 1.00 43.28 83 GLN A CA 1
ATOM 665 C C . GLN A 1 83 ? 6.952 24.707 -33.886 1.00 43.28 83 GLN A C 1
ATOM 667 O O . GLN A 1 83 ? 7.209 23.913 -32.985 1.00 43.28 83 GLN A O 1
ATOM 672 N N . PRO A 1 84 ? 5.792 24.627 -34.578 1.00 41.91 84 PRO A N 1
ATOM 673 C CA . PRO A 1 84 ? 4.479 24.582 -33.929 1.00 41.91 84 PRO A CA 1
ATOM 674 C C . PRO A 1 84 ? 3.806 23.200 -33.938 1.00 41.91 84 PRO A C 1
ATOM 676 O O . PRO A 1 84 ? 4.123 22.335 -34.749 1.00 41.91 84 PRO A O 1
A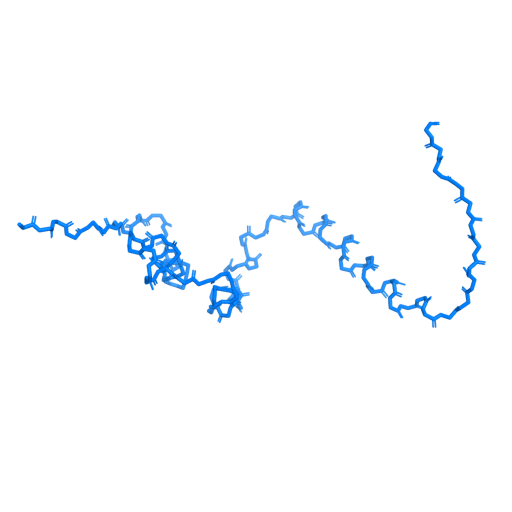TOM 679 N N . LEU A 1 85 ? 2.819 23.037 -33.0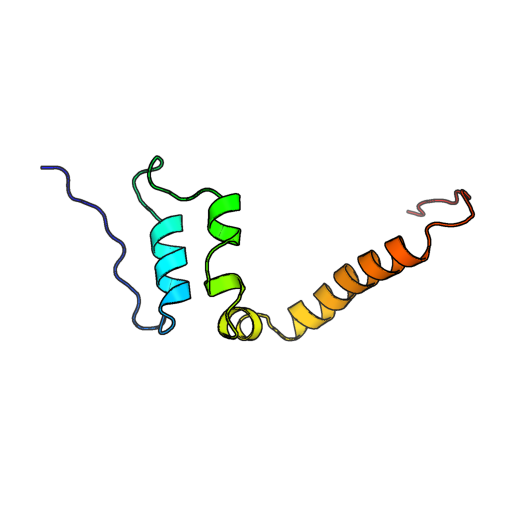52 1.00 38.84 85 LEU A N 1
ATOM 680 C CA . LEU A 1 85 ? 1.883 21.911 -33.050 1.00 38.84 85 LEU A CA 1
ATOM 681 C C . LEU A 1 85 ? 1.078 21.920 -34.356 1.00 38.84 85 LEU A C 1
ATOM 683 O O . LEU A 1 85 ? 0.306 22.848 -34.593 1.00 38.84 85 LEU A O 1
ATOM 687 N N . HIS A 1 86 ? 1.261 20.899 -35.188 1.00 38.31 86 HIS A N 1
ATOM 688 C CA . HIS A 1 86 ? 0.373 20.638 -36.314 1.00 38.31 86 HIS A CA 1
ATOM 689 C C . HIS A 1 86 ? -0.743 19.702 -35.839 1.00 38.31 86 HIS A C 1
ATOM 691 O O . HIS A 1 86 ? -0.460 18.604 -35.354 1.00 38.31 86 HIS A O 1
ATOM 697 N N . LEU A 1 87 ? -1.986 20.176 -35.949 1.00 39.53 87 LEU A N 1
ATOM 698 C CA . LEU A 1 87 ? -3.168 19.323 -36.066 1.00 39.53 87 LEU A CA 1
ATOM 699 C C . LEU A 1 87 ? -3.303 18.873 -37.528 1.00 39.53 87 LEU A C 1
ATOM 701 O O . LEU A 1 87 ? -2.873 19.653 -38.418 1.00 39.53 87 LEU A O 1
#

Secondary structure (DSSP, 8-state):
------PPPPTT---HHHHHHHHHHT-SSTTTSPPHHHHHTSGGGGSHHHHHTS-HHHHHHHHHHHHHHHHHHHT-SS---------